Protein 3RAY (pdb70)

Structure (mmCIF, N/CA/C/O backbone):
data_3RAY
#
_entry.id   3RAY
#
_cell.length_a   31.154
_cell.length_b   55.156
_cell.length_c   106.283
_cell.angle_alpha   90.00
_cell.angle_beta   90.00
_cell.angle_gamma   90.00
#
_symmetry.space_group_name_H-M   'P 21 21 21'
#
loop_
_entity.id
_entity.type
_entity.pdbx_description
1 polymer 'PR domain-containing protein 11'
2 non-polymer 'ZINC ION'
3 non-polymer 'CHLORIDE ION'
4 non-polymer 'SODIUM ION'
5 non-polymer 'UNKNOWN ATOM OR ION'
6 water water
#
loop_
_atom_site.group_PDB
_atom_site.id
_atom_site.type_symbol
_atom_site.label_atom_id
_atom_site.label_alt_id
_atom_site.label_comp_id
_atom_site.label_asym_id
_atom_site.label_entity_id
_atom_site.label_seq_id
_atom_site.pdbx_PDB_ins_code
_atom_site.Cartn_x
_atom_site.Cartn_y
_atom_site.Cartn_z
_atom_site.occupancy
_atom_site.B_iso_or_equiv
_atom_site.auth_seq_id
_atom_site.auth_comp_id
_atom_site.auth_asym_id
_atom_site.auth_atom_id
_atom_site.pdbx_PDB_model_num
ATOM 1 N N . ASP A 1 29 ? 22.165 17.012 3.946 1.00 72.17 28 ASP A N 1
ATOM 2 C CA . ASP A 1 29 ? 22.116 18.451 4.152 1.00 69.98 28 ASP A CA 1
ATOM 3 C C . ASP A 1 29 ? 22.617 19.200 2.919 1.00 74.66 28 ASP A C 1
ATOM 4 O O . ASP A 1 29 ? 23.603 18.868 2.313 1.00 74.55 28 ASP A O 1
ATOM 9 N N . PHE A 1 30 ? 21.889 20.227 2.557 1.00 72.36 29 PHE A N 1
ATOM 10 C CA . PHE A 1 30 ? 22.202 21.075 1.408 1.00 72.38 29 PHE A CA 1
ATOM 11 C C . PHE A 1 30 ? 22.469 22.502 1.853 1.00 70.81 29 PHE A C 1
ATOM 12 O O . PHE A 1 30 ? 21.741 23.023 2.696 1.00 69.20 29 PHE A O 1
ATOM 14 N N . TRP A 1 31 ? 23.521 23.130 1.305 1.00 64.74 30 TRP A N 1
ATOM 15 C CA . TRP A 1 31 ? 23.845 24.518 1.654 1.00 61.78 30 TRP A CA 1
ATOM 16 C C . TRP A 1 31 ? 22.954 25.468 0.873 1.00 65.17 30 TRP A C 1
ATOM 17 O O . TRP A 1 31 ? 22.565 25.149 -0.248 1.00 67.61 30 TRP A O 1
ATOM 28 N N . PHE A 1 32 ? 22.642 26.631 1.459 1.00 58.81 31 PHE A N 1
ATOM 29 C CA . PHE A 1 32 ? 21.789 27.637 0.834 1.00 58.79 31 PHE A CA 1
ATOM 30 C C . PHE A 1 32 ? 22.628 28.843 0.380 1.00 57.22 31 PHE A C 1
ATOM 31 O O . PHE A 1 32 ? 23.325 29.455 1.193 1.00 53.28 31 PHE A O 1
ATOM 39 N N . CYS A 1 33 ? 22.561 29.179 -0.925 1.00 52.33 32 CYS A N 1
ATOM 40 C CA . CYS A 1 33 ? 23.286 30.339 -1.416 1.00 50.68 32 CYS A CA 1
ATOM 41 C C . CYS A 1 33 ? 22.449 31.596 -1.138 1.00 55.21 32 CYS A C 1
ATOM 42 O O . CYS A 1 33 ? 21.374 31.745 -1.722 1.00 56.61 32 CYS A O 1
ATOM 45 N N . GLU A 1 34 ? 22.943 32.501 -0.260 1.00 50.46 33 GLU A N 1
ATOM 46 C CA . GLU A 1 34 ? 22.275 33.775 0.078 1.00 49.96 33 GLU A CA 1
ATOM 47 C C . GLU A 1 34 ? 22.059 34.646 -1.150 1.00 55.76 33 GLU A C 1
ATOM 48 O O . GLU A 1 34 ? 21.056 35.367 -1.229 1.00 55.63 33 GLU A O 1
ATOM 54 N N . SER A 1 35 ? 23.020 34.605 -2.087 1.00 53.48 34 SER A N 1
ATOM 55 C CA . SER A 1 35 ? 22.972 35.394 -3.317 1.00 56.02 34 SER A CA 1
ATOM 56 C C . SER A 1 35 ? 21.920 34.913 -4.298 1.00 60.17 34 SER A C 1
ATOM 57 O O . SER A 1 35 ? 21.220 35.738 -4.884 1.00 63.63 34 SER A O 1
ATOM 60 N N . CYS A 1 36 ? 21.779 33.598 -4.477 1.00 55.03 35 CYS A N 1
ATOM 61 C CA . CYS A 1 36 ? 20.787 33.073 -5.430 1.00 56.16 35 CYS A CA 1
ATOM 62 C C . CYS A 1 36 ? 19.444 32.752 -4.773 1.00 60.14 35 CYS A C 1
ATOM 63 O O . CYS A 1 36 ? 18.432 32.633 -5.469 1.00 59.28 35 CYS A O 1
ATOM 66 N N . GLN A 1 37 ? 19.434 32.620 -3.425 1.00 57.49 36 GLN A N 1
ATOM 67 C CA . GLN A 1 37 ? 18.260 32.218 -2.632 1.00 57.97 36 GLN A CA 1
ATOM 68 C C . GLN A 1 37 ? 17.771 30.817 -3.075 1.00 66.52 36 GLN A C 1
ATOM 69 O O . GLN A 1 37 ? 16.577 30.561 -3.231 1.00 68.51 36 GLN A O 1
ATOM 75 N N . GLU A 1 38 ? 18.746 29.931 -3.318 1.00 65.29 37 GLU A N 1
ATOM 76 C CA . GLU A 1 38 ? 18.579 28.544 -3.756 1.00 67.67 37 GLU A CA 1
ATOM 77 C C . GLU A 1 38 ? 19.502 27.632 -2.939 1.00 71.21 37 GLU A C 1
ATOM 78 O O . GLU A 1 38 ? 20.437 28.120 -2.307 1.00 67.69 37 GLU A O 1
ATOM 84 N N . TYR A 1 39 ? 19.262 26.308 -2.991 1.00 71.54 38 TYR A N 1
ATOM 85 C CA . TYR A 1 39 ? 20.087 25.288 -2.328 1.00 70.87 38 TYR A CA 1
ATOM 86 C C . TYR A 1 39 ? 21.004 24.617 -3.366 1.00 76.83 38 TYR A C 1
ATOM 87 O O . TYR A 1 39 ? 20.758 24.732 -4.576 1.00 79.34 38 TYR A O 1
ATOM 96 N N . PHE A 1 40 ? 22.050 23.913 -2.889 1.00 72.16 39 PHE A N 1
ATOM 97 C CA . PHE A 1 40 ? 23.014 23.184 -3.719 1.00 74.15 39 PHE A CA 1
ATOM 98 C C . PHE A 1 40 ? 23.639 21.989 -2.981 1.00 80.36 39 PHE A C 1
ATOM 99 O O . PHE A 1 40 ? 23.571 21.918 -1.746 1.00 77.45 39 PHE A O 1
ATOM 107 N N . VAL A 1 41 ? 24.239 21.048 -3.748 1.00 81.69 40 VAL A N 1
ATOM 108 C CA . VAL A 1 41 ? 24.883 19.837 -3.218 1.00 82.23 40 VAL A CA 1
ATOM 109 C C . VAL A 1 41 ? 26.085 20.193 -2.337 1.00 84.08 40 VAL A C 1
ATOM 110 O O . VAL A 1 41 ? 26.029 20.001 -1.117 1.00 80.88 40 VAL A O 1
ATOM 112 N N . ASP A 1 42 ? 27.147 20.755 -2.950 1.00 82.26 41 ASP A N 1
ATOM 113 C CA . ASP A 1 42 ? 28.352 21.199 -2.246 1.00 80.30 41 ASP A CA 1
ATOM 114 C C . ASP A 1 42 ? 29.022 22.401 -2.929 1.00 81.34 41 ASP A C 1
ATOM 115 O O . ASP A 1 42 ? 29.920 22.997 -2.340 1.00 79.40 41 ASP A O 1
ATOM 120 N N . GLU A 1 43 ? 28.587 22.758 -4.166 1.00 77.92 42 GLU A N 1
ATOM 121 C CA . GLU A 1 43 ? 29.102 23.909 -4.931 1.00 77.09 42 GLU A CA 1
ATOM 122 C C . GLU A 1 43 ? 27.975 24.585 -5.755 1.00 78.63 42 GLU A C 1
ATOM 123 O O . GLU A 1 43 ? 27.489 23.970 -6.714 1.00 81.43 42 GLU A O 1
ATOM 129 N N . CYS A 1 44 ? 27.564 25.844 -5.391 1.00 69.76 43 CYS A N 1
ATOM 130 C CA . CYS A 1 44 ? 26.540 26.628 -6.121 1.00 69.19 43 CYS A CA 1
ATOM 131 C C . CYS A 1 44 ? 26.988 26.761 -7.586 1.00 76.75 43 CYS A C 1
ATOM 132 O O . CYS A 1 44 ? 28.150 27.103 -7.821 1.00 76.82 43 CYS A O 1
ATOM 135 N N . PRO A 1 45 ? 26.116 26.484 -8.583 1.00 76.78 44 PRO A N 1
ATOM 136 C CA . PRO A 1 45 ? 26.559 26.584 -9.992 1.00 80.45 44 PRO A CA 1
ATOM 137 C C . PRO A 1 45 ? 26.879 28.005 -10.485 1.00 84.63 44 PRO A C 1
ATOM 138 O O . PRO A 1 45 ? 27.392 28.150 -11.597 1.00 87.31 44 PRO A O 1
ATOM 142 N N . ASN A 1 46 ? 26.619 29.043 -9.655 1.00 77.60 45 ASN A N 1
ATOM 143 C CA . ASN A 1 46 ? 26.874 30.440 -10.002 1.00 77.43 45 ASN A CA 1
ATOM 144 C C . ASN A 1 46 ? 27.832 31.161 -9.039 1.00 79.02 45 ASN A C 1
ATOM 145 O O . ASN A 1 46 ? 28.401 32.188 -9.423 1.00 80.04 45 ASN A O 1
ATOM 147 N N . HIS A 1 47 ? 27.993 30.655 -7.794 1.00 71.51 46 HIS A N 1
ATOM 148 C CA . HIS A 1 47 ? 28.864 31.294 -6.793 1.00 69.13 46 HIS A CA 1
ATOM 149 C C . HIS A 1 47 ? 29.984 30.425 -6.220 1.00 71.00 46 HIS A C 1
ATOM 150 O O . HIS A 1 47 ? 30.829 30.934 -5.476 1.00 68.61 46 HIS A O 1
ATOM 157 N N . GLY A 1 48 ? 29.994 29.147 -6.590 1.00 67.86 47 GLY A N 1
ATOM 158 C CA . GLY A 1 48 ? 30.997 28.191 -6.141 1.00 66.48 47 GLY A CA 1
ATOM 159 C C . GLY A 1 48 ? 30.703 27.574 -4.784 1.00 66.08 47 GLY A C 1
ATOM 160 O O . GLY A 1 48 ? 29.581 27.688 -4.276 1.00 64.72 47 GLY A O 1
ATOM 161 N N . PRO A 1 49 ? 31.714 26.918 -4.162 1.00 60.43 48 PRO A N 1
ATOM 162 C CA . PRO A 1 49 ? 31.482 26.256 -2.862 1.00 56.72 48 PRO A CA 1
ATOM 163 C C . PRO 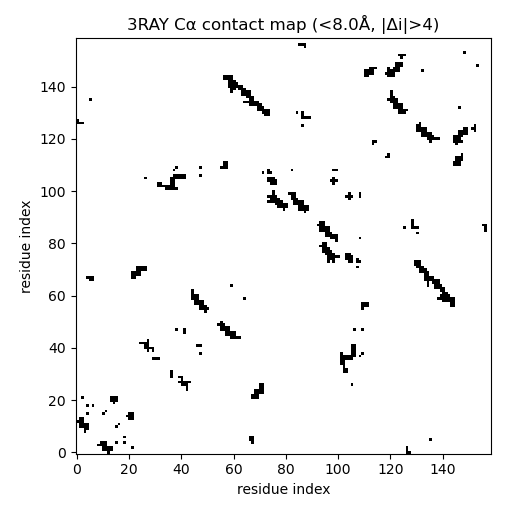A 1 49 ? 31.284 27.199 -1.667 1.00 52.41 48 PRO A C 1
ATOM 164 O O . PRO A 1 49 ? 31.657 28.362 -1.741 1.00 50.14 48 PRO A O 1
ATOM 168 N N . PRO A 1 50 ? 30.726 26.713 -0.543 1.00 47.43 49 PRO A N 1
ATOM 169 C CA . PRO A 1 50 ? 30.594 27.570 0.651 1.00 44.70 49 PRO A CA 1
ATOM 170 C C . PRO A 1 50 ? 31.966 28.073 1.159 1.00 46.29 49 PRO A C 1
ATOM 171 O O . PRO A 1 50 ? 32.982 27.389 0.988 1.00 45.64 49 PRO A O 1
ATOM 175 N N . VAL A 1 51 ? 32.015 29.288 1.726 1.00 41.25 50 VAL A N 1
ATOM 176 C CA . VAL A 1 51 ? 33.267 29.851 2.230 1.00 40.00 50 VAL A CA 1
ATOM 177 C C . VAL A 1 51 ? 33.156 29.800 3.753 1.00 38.66 50 VAL A C 1
ATOM 178 O O . VAL A 1 51 ? 32.238 30.386 4.304 1.00 35.91 50 VAL A O 1
ATOM 182 N N . PHE A 1 52 ? 34.085 29.088 4.422 1.00 34.41 51 PHE A N 1
ATOM 183 C CA . PHE A 1 52 ? 34.033 28.960 5.879 1.00 31.40 51 PHE A CA 1
ATOM 184 C C . PHE A 1 52 ? 35.144 29.774 6.528 1.00 37.23 51 PHE A C 1
ATOM 185 O O . PHE A 1 52 ? 36.283 29.770 6.044 1.00 39.84 51 PHE A O 1
ATOM 193 N N . VAL A 1 53 ? 34.826 30.447 7.620 1.00 30.57 52 VAL A N 1
ATOM 194 C CA . VAL A 1 53 ? 35.817 31.203 8.380 1.00 32.73 52 VAL A CA 1
ATOM 195 C C . VAL A 1 53 ? 36.175 30.365 9.589 1.00 33.66 52 VAL A C 1
ATOM 196 O O . VAL A 1 53 ? 35.287 29.990 10.343 1.00 32.69 52 VAL A O 1
ATOM 200 N N . SER A 1 54 ? 37.460 30.132 9.802 1.00 31.44 53 SER A N 1
ATOM 201 C CA . SER A 1 54 ? 37.915 29.347 10.935 1.00 31.99 53 SER A CA 1
ATOM 202 C C . SER A 1 54 ? 37.892 30.115 12.269 1.00 32.75 53 SER A C 1
ATOM 203 O O . SER A 1 54 ? 38.298 31.303 12.341 1.00 29.97 53 SER A O 1
ATOM 206 N N . ASP A 1 55 ? 37.553 29.387 13.365 1.00 29.91 54 ASP A N 1
ATOM 207 C CA . ASP A 1 55 ? 37.735 29.949 14.694 1.00 27.96 54 ASP A CA 1
ATOM 208 C C . ASP A 1 55 ? 39.260 30.040 14.928 1.00 32.07 54 ASP A C 1
ATOM 209 O O . ASP A 1 55 ? 40.045 29.248 14.374 1.00 33.67 54 ASP A O 1
ATOM 214 N N . THR A 1 56 ? 39.664 30.963 15.795 1.00 29.21 55 THR A N 1
ATOM 215 C CA . THR A 1 56 ? 41.055 31.025 16.226 1.00 29.03 55 THR A CA 1
ATOM 216 C C . THR A 1 56 ? 41.261 29.811 17.116 1.00 35.70 55 THR A C 1
ATOM 217 O O . THR A 1 56 ? 40.403 29.541 17.976 1.00 35.33 55 THR A O 1
ATOM 221 N N . PRO A 1 57 ? 42.355 29.031 16.896 1.00 35.06 56 PRO A N 1
ATOM 222 C CA . PRO A 1 57 ? 42.574 27.836 17.726 1.00 36.00 56 PRO A CA 1
ATOM 223 C C . PRO A 1 57 ? 42.931 28.193 19.161 1.00 41.37 56 PRO A C 1
ATOM 224 O O . PRO A 1 57 ? 43.784 29.036 19.399 1.00 40.81 56 PRO A O 1
ATOM 228 N N . VAL A 1 58 ? 42.164 27.647 20.102 1.00 42.36 57 VAL A N 1
ATOM 229 C CA . VAL A 1 58 ? 42.377 27.858 21.539 1.00 44.64 57 VAL A CA 1
ATOM 230 C C . VAL A 1 58 ? 42.111 26.497 22.205 1.00 51.05 57 VAL A C 1
ATOM 231 O O . VAL A 1 58 ? 41.051 25.919 21.963 1.00 49.15 57 VAL A O 1
ATOM 235 N N . PRO A 1 59 ? 43.030 25.974 23.044 1.00 51.90 58 PRO A N 1
ATOM 236 C CA . PRO A 1 59 ? 42.765 24.667 23.689 1.00 53.15 58 PRO A CA 1
ATOM 237 C C . PRO A 1 59 ? 41.563 24.721 24.637 1.00 57.29 58 PRO A C 1
ATOM 238 O O . PRO A 1 59 ? 41.395 25.711 25.344 1.00 56.60 58 PRO A O 1
ATOM 242 N N . VAL A 1 60 ? 40.721 23.680 24.625 1.00 55.23 59 VAL A N 1
ATOM 243 C CA . VAL A 1 60 ? 39.531 23.549 25.494 1.00 56.09 59 VAL A CA 1
ATOM 244 C C . VAL A 1 60 ? 39.947 23.461 26.986 1.00 61.91 59 VAL A C 1
ATOM 245 O O . VAL A 1 60 ? 41.025 22.940 27.299 1.00 62.24 59 VAL A O 1
ATOM 249 N N . GLY A 1 61 ? 39.107 24.019 27.862 1.00 58.44 60 GLY A N 1
ATOM 250 C CA . GLY A 1 61 ? 39.279 23.999 29.309 1.00 60.85 60 GLY A CA 1
ATOM 251 C C . GLY A 1 61 ? 39.998 25.181 29.923 1.00 65.88 60 GLY A C 1
ATOM 252 O O . GLY A 1 61 ? 40.021 25.321 31.154 1.00 67.97 60 GLY A O 1
ATOM 253 N N . ILE A 1 62 ? 40.605 26.030 29.088 1.00 60.83 61 ILE A N 1
ATOM 254 C CA . ILE A 1 62 ? 41.360 27.179 29.588 1.00 61.69 61 ILE A CA 1
ATOM 255 C C . ILE A 1 62 ? 40.420 28.369 29.927 1.00 62.09 61 ILE A C 1
ATOM 256 O O . ILE A 1 62 ? 39.335 28.455 29.336 1.00 58.25 61 ILE A O 1
ATOM 261 N N . PRO A 1 63 ? 40.788 29.274 30.881 1.00 59.35 62 PRO A N 1
ATOM 262 C CA . PRO A 1 63 ? 39.894 30.405 31.199 1.00 58.26 62 PRO A CA 1
ATOM 263 C C . PRO A 1 63 ? 39.651 31.313 29.993 1.00 59.29 62 PRO A C 1
ATOM 264 O O . PRO A 1 63 ? 40.564 31.510 29.177 1.00 57.55 62 PRO A O 1
ATOM 268 N N . ASP A 1 64 ? 38.401 31.836 29.867 1.00 53.51 63 ASP A N 1
ATOM 269 C CA . ASP A 1 64 ? 37.974 32.744 28.793 1.00 51.27 63 ASP A CA 1
ATOM 270 C C . ASP A 1 64 ? 38.189 32.127 27.390 1.00 48.76 63 ASP A C 1
ATOM 271 O O . ASP A 1 64 ? 38.346 32.867 26.410 1.00 47.43 63 ASP A O 1
ATOM 276 N N . ARG A 1 65 ? 38.179 30.774 27.298 1.00 42.43 64 ARG A N 1
ATOM 277 C CA . ARG A 1 65 ? 38.401 30.053 26.042 1.00 40.31 64 ARG A CA 1
ATOM 278 C C . ARG A 1 65 ? 37.473 30.554 24.906 1.00 39.44 64 ARG A C 1
ATOM 279 O O . ARG A 1 65 ? 37.930 30.832 23.789 1.00 37.08 64 ARG A O 1
ATOM 287 N N . ALA A 1 66 ? 36.192 30.685 25.218 1.00 35.13 65 ALA A N 1
ATOM 288 C CA . ALA A 1 66 ? 35.167 31.054 24.225 1.00 34.31 65 ALA A CA 1
ATOM 289 C C . ALA A 1 66 ? 35.485 32.365 23.509 1.00 34.49 65 ALA A C 1
ATOM 290 O O . ALA A 1 66 ? 35.467 32.400 22.279 1.00 29.33 65 ALA A O 1
ATOM 292 N N . ALA A 1 67 ? 35.761 33.430 24.280 1.00 33.15 66 ALA A N 1
ATOM 293 C CA . ALA A 1 67 ? 36.036 34.751 23.696 1.00 34.62 66 ALA A CA 1
ATOM 294 C C . ALA A 1 67 ? 37.304 34.744 22.826 1.00 35.21 66 ALA A C 1
ATOM 295 O O . ALA A 1 67 ? 37.338 35.383 21.774 1.00 33.05 66 ALA A O 1
ATOM 297 N N . LEU A 1 68 ? 38.323 33.988 23.240 1.00 33.02 67 LEU A N 1
ATOM 298 C CA . LEU A 1 68 ? 39.594 33.905 22.513 1.00 33.89 67 LEU A CA 1
ATOM 299 C C . LEU A 1 68 ? 39.471 33.194 21.167 1.00 33.22 67 LEU A C 1
ATOM 300 O O . LEU A 1 68 ? 40.319 33.393 20.296 1.00 34.55 67 LEU A O 1
ATOM 305 N N . THR A 1 69 ? 38.419 32.366 20.988 1.00 29.53 68 THR A N 1
ATOM 306 C CA . THR A 1 69 ? 38.242 31.641 19.712 1.00 28.81 68 THR A CA 1
ATOM 307 C C . THR A 1 69 ? 37.760 32.580 18.587 1.00 31.35 68 THR A C 1
ATOM 308 O O . THR A 1 69 ? 37.652 32.134 17.448 1.00 29.59 68 THR A O 1
ATOM 312 N N . ILE A 1 70 ? 37.439 33.840 18.913 1.00 27.14 69 ILE A N 1
ATOM 313 C CA . ILE A 1 70 ? 36.877 34.792 17.929 1.00 27.23 69 ILE A CA 1
ATOM 314 C C . ILE A 1 70 ? 37.789 34.840 16.697 1.00 30.82 69 ILE A C 1
ATOM 315 O O . ILE A 1 70 ? 39.010 34.990 16.835 1.00 32.24 69 ILE A O 1
ATOM 320 N N . PRO A 1 71 ? 37.245 34.715 15.477 1.00 28.45 70 PRO A N 1
ATOM 321 C CA . PRO A 1 71 ? 38.120 34.797 14.300 1.00 29.89 70 PRO A CA 1
ATOM 322 C C . PRO A 1 71 ? 38.758 36.172 14.145 1.00 35.05 70 PRO A C 1
ATOM 323 O O . PRO A 1 71 ? 38.236 37.166 14.639 1.00 32.22 70 PRO A O 1
ATOM 327 N N . GLN A 1 72 ? 39.911 36.221 13.468 1.00 35.35 71 GLN A N 1
ATOM 328 C CA . GLN A 1 72 ? 40.571 37.480 13.182 1.00 35.84 71 GLN A CA 1
ATOM 329 C C . GLN A 1 72 ? 39.576 38.272 12.288 1.00 40.45 71 GLN A C 1
ATOM 330 O O . GLN A 1 72 ? 38.865 37.678 11.475 1.00 38.19 71 GLN A O 1
ATOM 336 N N . GLY A 1 73 ? 39.443 39.570 12.511 1.00 41.03 72 GLY A N 1
ATOM 337 C CA . GLY A 1 73 ? 38.438 40.310 11.741 1.00 39.73 72 GLY A CA 1
ATOM 338 C C . GLY A 1 73 ? 37.147 40.518 12.503 1.00 40.29 72 GLY A C 1
ATOM 339 O O . GLY A 1 73 ? 36.188 41.124 11.981 1.00 40.76 72 GLY A O 1
ATOM 340 N N A MET A 1 74 ? 37.063 39.938 13.713 0.50 34.67 73 MET A N 1
ATOM 341 N N B MET A 1 74 ? 37.104 40.016 13.742 0.50 33.75 73 MET A N 1
ATOM 342 C CA A MET A 1 74 ? 35.893 40.076 14.595 0.50 32.62 73 MET A CA 1
ATOM 343 C CA B MET A 1 74 ? 35.947 40.187 14.624 0.50 31.28 73 MET A CA 1
ATOM 344 C C A MET A 1 74 ? 36.422 40.405 16.005 0.50 35.27 73 MET A C 1
ATOM 345 C C B MET A 1 74 ? 36.455 40.481 16.015 0.50 34.69 73 MET A C 1
ATOM 346 O O A MET A 1 74 ? 37.579 40.099 16.309 0.50 34.03 73 MET A O 1
ATOM 347 O O B MET A 1 74 ? 37.624 40.228 16.319 0.50 33.50 73 MET A O 1
ATOM 356 N N . GLU A 1 75 ? 35.585 41.009 16.864 1.00 32.55 74 GLU A N 1
ATOM 357 C CA . GLU A 1 75 ? 35.964 41.354 18.216 1.00 33.01 74 GLU A CA 1
ATOM 358 C C . GLU A 1 75 ? 34.841 41.071 19.177 1.00 33.98 74 GLU A C 1
ATOM 359 O O . GLU A 1 75 ? 33.697 41.444 18.896 1.00 32.65 74 GLU A O 1
ATOM 365 N N . VAL A 1 76 ? 35.183 40.454 20.327 1.00 29.09 75 VAL A N 1
ATOM 366 C CA . VAL A 1 76 ? 34.223 40.236 21.407 1.00 28.83 75 VAL A CA 1
ATOM 367 C C . VAL A 1 76 ? 34.424 41.431 22.339 1.00 34.44 75 VAL A C 1
ATOM 368 O O . VAL A 1 76 ? 35.490 41.590 22.927 1.00 37.34 75 VAL A O 1
ATOM 372 N N . VAL A 1 77 ? 33.399 42.246 22.470 1.00 32.40 76 VAL A N 1
ATOM 373 C CA . VAL A 1 77 ? 33.402 43.459 23.292 1.00 34.09 76 VAL A CA 1
ATOM 374 C C . VAL A 1 77 ? 32.641 43.181 24.589 1.00 37.54 76 VAL A C 1
ATOM 375 O O . VAL A 1 77 ? 31.424 43.030 24.575 1.00 36.94 76 VAL A O 1
ATOM 379 N N . LYS A 1 78 ? 33.372 43.068 25.686 1.00 37.59 77 LYS A N 1
ATOM 380 C CA . LYS A 1 78 ? 32.793 42.831 27.011 1.00 38.83 77 LYS A CA 1
ATOM 381 C C . LYS A 1 78 ? 32.653 44.164 27.737 1.00 41.56 77 LYS A C 1
ATOM 382 O O . LYS A 1 78 ? 33.592 44.941 27.735 1.00 41.88 77 LYS A O 1
ATOM 388 N N . ASP A 1 79 ? 31.510 44.409 28.376 1.00 39.46 78 ASP A N 1
ATOM 389 C CA . ASP A 1 79 ? 31.354 45.667 29.103 1.00 41.58 78 ASP A CA 1
ATOM 390 C C . ASP A 1 79 ? 31.532 45.482 30.621 1.00 43.69 78 ASP A C 1
ATOM 391 O O . ASP A 1 79 ? 31.600 44.357 31.112 1.00 43.01 78 ASP A O 1
ATOM 396 N N . THR A 1 80 ? 31.558 46.569 31.342 1.00 41.61 79 THR A N 1
ATOM 397 C CA . THR A 1 80 ? 31.691 46.602 32.812 1.00 43.39 79 THR A CA 1
ATOM 398 C C . THR A 1 80 ? 30.529 45.940 33.594 1.00 51.33 79 THR A C 1
ATOM 399 O O . THR A 1 80 ? 30.680 45.666 34.788 1.00 53.83 79 THR A O 1
ATOM 403 N N A SER A 1 81 ? 29.383 45.715 32.931 0.50 47.95 80 SER A N 1
ATOM 404 N N B SER A 1 81 ? 29.380 45.712 32.937 0.50 48.85 80 SER A N 1
ATOM 405 C CA A SER A 1 81 ? 28.213 45.077 33.543 0.50 48.54 80 SER A CA 1
ATOM 406 C CA B SER A 1 81 ? 28.226 45.071 33.575 0.50 49.95 80 SER A CA 1
ATOM 407 C C A SER A 1 81 ? 28.227 43.545 33.349 0.50 51.58 80 SER A C 1
ATOM 408 C C B SER A 1 81 ? 28.269 43.536 33.415 0.50 52.35 80 SER A C 1
ATOM 409 O O A SER A 1 81 ? 27.326 42.860 33.836 0.50 50.67 80 SER A O 1
ATOM 410 O O B SER A 1 81 ? 27.424 42.843 33.984 0.50 51.74 80 SER A O 1
ATOM 415 N N . GLY A 1 82 ? 29.259 43.038 32.665 1.00 47.59 81 GLY A N 1
ATOM 416 C CA . GLY A 1 82 ? 29.463 41.611 32.403 1.00 46.83 81 GLY A CA 1
ATOM 417 C C . GLY A 1 82 ? 28.913 41.102 31.087 1.00 51.26 81 GLY A C 1
ATOM 418 O O . GLY A 1 82 ? 29.169 39.953 30.708 1.00 51.08 81 GLY A O 1
ATOM 419 N N . GLU A 1 83 ? 28.151 41.938 30.384 1.00 47.06 82 GLU A N 1
ATOM 420 C CA . GLU A 1 83 ? 27.522 41.612 29.101 1.00 43.49 82 GLU A CA 1
ATOM 421 C C . GLU A 1 83 ? 28.524 41.719 27.952 1.00 43.40 82 GLU A C 1
ATOM 422 O O . GLU A 1 83 ? 29.477 42.491 28.032 1.00 44.09 82 GLU A O 1
ATOM 428 N N . SER A 1 84 ? 28.315 40.930 26.891 1.00 37.82 83 SER A N 1
ATOM 429 C CA . SER A 1 84 ? 29.187 40.928 25.727 1.00 35.58 83 SER A CA 1
ATOM 430 C C . SER A 1 84 ? 28.396 41.150 24.435 1.00 36.56 83 SER A C 1
ATOM 431 O O . SER A 1 84 ? 27.203 40.878 24.361 1.00 39.03 83 SER A O 1
ATOM 434 N N . ASP A 1 85 ? 29.087 41.624 23.411 1.00 33.05 84 ASP A N 1
ATOM 435 C CA . ASP A 1 85 ? 28.553 41.867 22.080 1.00 32.43 84 ASP A CA 1
ATOM 436 C C . ASP A 1 85 ? 29.720 41.584 21.138 1.00 32.21 84 ASP A C 1
ATOM 437 O O . ASP A 1 85 ? 30.858 41.466 21.587 1.00 34.16 84 ASP A O 1
ATOM 442 N N . VAL A 1 86 ? 29.418 41.317 19.871 1.00 30.07 85 VAL A N 1
ATOM 443 C CA . VAL A 1 86 ? 30.439 40.928 18.908 1.00 27.91 85 VAL A CA 1
ATOM 444 C C . VAL A 1 86 ? 30.316 41.836 17.695 1.00 31.90 85 VAL A C 1
ATOM 445 O O . VAL A 1 86 ? 29.209 42.039 17.197 1.00 29.08 85 VAL A O 1
ATOM 449 N N . ARG A 1 87 ? 31.456 42.319 17.175 1.00 30.68 86 ARG A N 1
ATOM 450 C CA . ARG A 1 87 ? 31.422 43.171 15.994 1.00 31.26 86 ARG A CA 1
ATOM 451 C C . ARG A 1 87 ? 32.434 42.770 14.964 1.00 34.49 86 ARG A C 1
ATOM 452 O O . ARG A 1 87 ? 33.441 42.146 15.303 1.00 32.05 86 ARG A O 1
ATOM 460 N N . CYS A 1 88 ? 32.169 43.167 13.709 1.00 30.38 87 CYS A N 1
ATOM 461 C CA . CYS A 1 88 ? 33.123 43.043 12.608 1.00 32.30 87 CYS A CA 1
ATOM 462 C C . CYS A 1 88 ? 34.162 44.157 12.798 1.00 37.66 87 CYS A C 1
ATOM 463 O O . CYS A 1 88 ? 33.798 45.291 13.136 1.00 38.00 87 CYS A O 1
ATOM 466 N N . VAL A 1 89 ? 35.435 43.866 12.544 1.00 36.82 88 VAL A N 1
ATOM 467 C CA . VAL A 1 89 ? 36.483 44.895 12.599 1.00 39.53 88 VAL A CA 1
ATOM 468 C C . VAL A 1 89 ? 37.385 44.729 11.359 1.00 43.78 88 VAL A C 1
ATOM 469 O O . VAL A 1 89 ? 37.470 43.632 10.779 1.00 43.11 88 VAL A O 1
ATOM 473 N N . ASN A 1 90 ? 38.023 45.812 10.945 1.00 42.27 89 ASN A N 1
ATOM 474 C CA . ASN A 1 90 ? 39.047 45.826 9.902 1.00 44.57 89 ASN A CA 1
ATOM 475 C C . ASN A 1 90 ? 38.583 45.747 8.453 1.00 48.76 89 ASN A C 1
ATOM 476 O O . ASN A 1 90 ? 38.940 46.630 7.669 1.00 48.24 89 ASN A O 1
ATOM 481 N N . GLU A 1 91 ? 37.906 44.643 8.061 1.00 44.46 90 GLU A N 1
ATOM 482 C CA . GLU A 1 91 ? 37.454 44.446 6.676 1.00 45.77 90 GLU A CA 1
ATOM 483 C C . GLU A 1 91 ? 36.025 43.948 6.623 1.00 46.58 90 GLU A C 1
ATOM 484 O O . GLU A 1 91 ? 35.564 43.289 7.567 1.00 44.14 90 GLU A O 1
ATOM 490 N N . VAL A 1 92 ? 35.346 44.187 5.483 1.00 42.79 91 VAL A N 1
ATOM 491 C CA . VAL A 1 92 ? 33.980 43.692 5.275 1.00 41.79 91 VAL A CA 1
ATOM 492 C C . VAL A 1 92 ? 33.927 42.148 5.319 1.00 41.34 91 VAL A C 1
ATOM 493 O O . VAL A 1 92 ? 34.787 41.490 4.736 1.00 38.77 91 VAL A O 1
ATOM 497 N N . ILE A 1 93 ? 32.896 41.591 5.991 1.00 37.20 92 ILE A N 1
ATOM 498 C CA . ILE A 1 93 ? 32.632 40.158 5.972 1.00 34.40 92 ILE A CA 1
ATOM 499 C C . ILE A 1 93 ? 31.653 39.988 4.793 1.00 37.98 92 ILE A C 1
ATOM 500 O O . ILE A 1 93 ? 30.53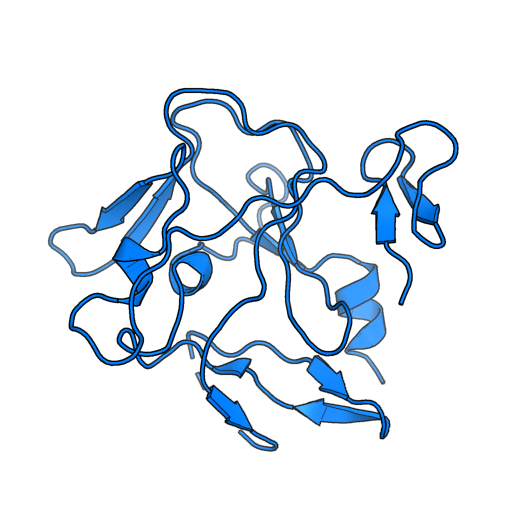4 40.506 4.866 1.00 36.02 92 ILE A O 1
ATOM 505 N N . PRO A 1 94 ? 32.042 39.305 3.690 1.00 36.61 93 PRO A N 1
ATOM 506 C CA . PRO A 1 94 ? 31.116 39.193 2.562 1.00 36.92 93 PRO A CA 1
ATOM 507 C C . PRO A 1 94 ? 29.923 38.308 2.870 1.00 39.44 93 PRO A C 1
ATOM 508 O O . PRO A 1 94 ? 30.006 37.326 3.642 1.00 34.84 93 PRO A O 1
ATOM 512 N N . LYS A 1 95 ? 28.786 38.702 2.286 1.00 38.86 94 LYS A N 1
ATOM 513 C CA . LYS A 1 95 ? 27.541 37.952 2.338 1.00 38.76 94 LYS A CA 1
ATOM 514 C C . LYS A 1 95 ? 27.876 36.493 1.915 1.00 41.11 94 LYS A C 1
ATOM 515 O O . LYS A 1 95 ? 28.606 36.271 0.939 1.00 40.44 94 LYS A O 1
ATOM 521 N N . GLY A 1 96 ? 27.365 35.541 2.673 1.00 36.44 95 GLY A N 1
ATOM 522 C CA . GLY A 1 96 ? 27.571 34.133 2.385 1.00 34.80 95 GLY A CA 1
ATOM 523 C C . GLY A 1 96 ? 28.643 33.482 3.216 1.00 34.47 95 GLY A C 1
ATOM 524 O O . GLY A 1 96 ? 28.685 32.259 3.261 1.00 33.47 95 GLY A O 1
ATOM 525 N N . HIS A 1 97 ? 29.508 34.276 3.899 1.00 32.14 96 HIS A N 1
ATOM 526 C CA . HIS A 1 97 ? 30.566 33.683 4.737 1.00 31.44 96 HIS A CA 1
ATOM 527 C C . HIS A 1 97 ? 29.938 32.875 5.880 1.00 31.50 96 HIS A C 1
ATOM 528 O O . HIS A 1 97 ? 28.908 33.298 6.421 1.00 30.07 96 HIS A O 1
ATOM 535 N N . ILE A 1 98 ? 30.466 31.676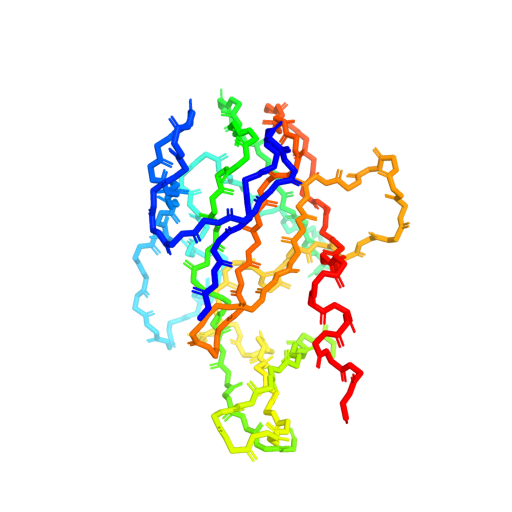 6.130 1.00 27.26 97 ILE A N 1
ATOM 536 C CA . ILE A 1 98 ? 29.913 30.765 7.132 1.00 26.37 97 ILE A CA 1
ATOM 537 C C . ILE A 1 98 ? 30.794 30.715 8.368 1.00 28.31 97 ILE A C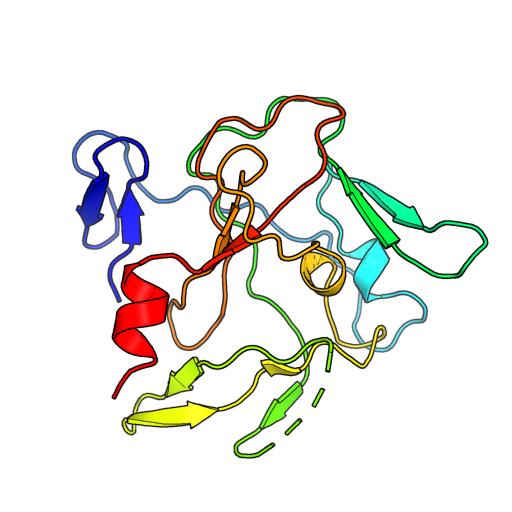 1
ATOM 538 O O . ILE A 1 98 ? 31.995 30.516 8.252 1.00 28.29 97 ILE A O 1
ATOM 543 N N . PHE A 1 99 ? 30.167 30.780 9.544 1.00 26.16 98 PHE A N 1
ATOM 544 C CA . PHE A 1 99 ? 30.883 30.725 10.820 1.00 26.88 98 PHE A CA 1
ATOM 545 C C . PHE A 1 99 ? 30.398 29.519 11.592 1.00 29.11 98 PHE A C 1
ATOM 546 O O . PHE A 1 99 ? 29.199 29.203 11.543 1.00 27.25 98 PHE A O 1
ATOM 554 N N . GLY A 1 100 ? 31.313 28.921 12.341 1.00 26.14 99 GLY A N 1
ATOM 555 C CA . GLY A 1 100 ? 30.978 27.779 13.169 1.00 27.09 99 GLY A CA 1
ATOM 556 C C . GLY A 1 100 ? 31.846 26.553 12.930 1.00 31.57 99 GLY A C 1
ATOM 557 O O . GLY A 1 100 ? 32.883 26.619 12.265 1.00 30.86 99 GLY A O 1
ATOM 558 N N . PRO A 1 101 ? 31.457 25.415 13.524 1.00 27.23 100 PRO A N 1
ATOM 559 C CA . PRO A 1 101 ? 30.186 25.172 14.232 1.00 25.24 100 PRO A CA 1
ATOM 560 C C . PRO A 1 101 ? 30.151 25.763 15.636 1.00 29.42 100 PRO A C 1
ATOM 561 O O . PRO A 1 101 ? 31.206 26.071 16.231 1.00 28.88 100 PRO A O 1
ATOM 565 N N . TYR A 1 102 ? 28.934 25.982 16.129 1.00 26.07 101 TYR A N 1
ATOM 566 C CA . TYR A 1 102 ? 28.695 26.426 17.493 1.00 25.77 101 TYR A CA 1
ATOM 567 C C . TYR A 1 102 ? 29.177 25.287 18.428 1.00 30.43 101 TYR A C 1
ATOM 568 O O . TYR A 1 102 ? 28.837 24.112 18.219 1.00 31.51 101 TYR A O 1
ATOM 577 N N . GLU A 1 103 ? 29.991 25.631 19.427 1.00 26.28 102 GLU A N 1
ATOM 578 C CA . GLU A 1 103 ? 30.559 24.613 20.315 1.00 27.37 102 GLU A CA 1
ATOM 579 C C . GLU A 1 103 ? 29.956 24.652 21.704 1.00 32.30 102 GLU A C 1
ATOM 580 O O . GLU A 1 103 ? 29.512 25.690 22.178 1.00 31.36 102 GLU A O 1
ATOM 586 N N . GLY A 1 104 ? 29.980 23.520 22.361 1.00 32.83 103 GLY A N 1
ATOM 587 C CA . GLY A 1 104 ? 29.484 23.459 23.730 1.00 34.30 103 GLY A CA 1
ATOM 588 C C . GLY A 1 104 ? 29.161 22.048 24.118 1.00 36.45 103 GLY A C 1
ATOM 589 O O . GLY A 1 104 ? 29.674 21.097 23.507 1.00 36.74 103 GLY A O 1
ATOM 590 N N . GLN A 1 105 ? 28.261 21.907 25.093 1.00 32.40 104 GLN A N 1
ATOM 591 C CA . GLN A 1 105 ? 27.810 20.595 25.549 1.00 34.05 104 GLN A CA 1
ATOM 592 C C . GLN A 1 105 ? 26.631 20.127 24.685 1.00 41.03 104 GLN A C 1
ATOM 593 O O . GLN A 1 105 ? 25.724 20.925 24.406 1.00 39.47 104 GLN A O 1
ATOM 599 N N . ILE A 1 106 ? 26.632 18.831 24.259 1.00 41.40 105 ILE A N 1
ATOM 600 C CA . ILE A 1 106 ? 25.516 18.268 23.466 1.00 43.16 105 ILE A CA 1
ATOM 601 C C . ILE A 1 106 ? 24.793 17.294 24.346 1.00 46.40 105 ILE A C 1
ATOM 602 O O . ILE A 1 106 ? 25.445 16.427 24.909 1.00 45.70 105 ILE A O 1
ATOM 607 N N . SER A 1 107 ? 23.455 17.395 24.432 1.00 46.16 106 SER A N 1
ATOM 608 C CA . SER A 1 107 ? 22.649 16.498 25.264 1.00 48.80 106 SER A CA 1
ATOM 609 C C . SER A 1 107 ? 21.220 16.309 24.746 1.00 54.64 106 SER A C 1
ATOM 610 O O . SER A 1 107 ? 20.737 17.129 23.981 1.00 49.36 106 SER A O 1
ATOM 613 N N . THR A 1 108 ? 20.538 15.226 25.181 1.00 56.32 107 THR A N 1
ATOM 614 C CA . THR A 1 108 ? 19.146 14.985 24.773 1.00 59.59 107 THR A CA 1
ATOM 615 C C . THR A 1 108 ? 18.167 15.939 25.494 1.00 68.98 107 THR A C 1
ATOM 616 O O . THR A 1 108 ? 17.103 16.246 24.944 1.00 70.32 107 THR A O 1
ATOM 620 N N . GLN A 1 109 ? 18.514 16.383 26.723 1.00 68.15 108 GLN A N 1
ATOM 621 C CA . GLN A 1 109 ? 17.667 17.261 27.544 1.00 69.63 108 GLN A CA 1
ATOM 622 C C . GLN A 1 109 ? 18.391 18.518 28.016 1.00 73.17 108 GLN A C 1
ATOM 623 O O . GLN A 1 109 ? 19.033 19.200 27.22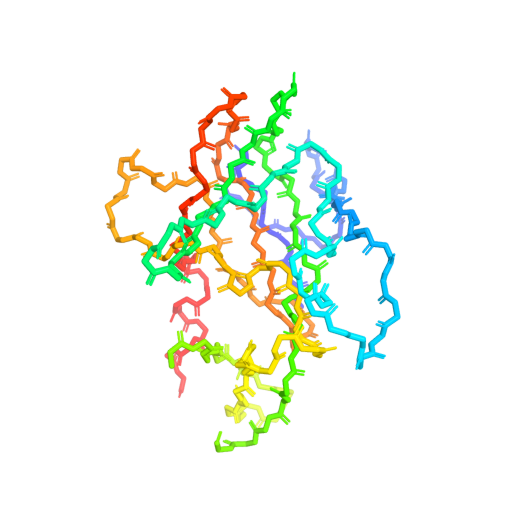3 1.00 71.93 108 GLN A O 1
ATOM 625 N N . PHE A 1 115 ? 19.819 29.880 28.458 1.00 61.58 114 PHE A N 1
ATOM 626 C CA . PHE A 1 115 ? 20.251 31.161 27.898 1.00 59.58 114 PHE A CA 1
ATOM 627 C C . PHE A 1 115 ? 21.158 31.011 26.656 1.00 57.13 114 PHE A C 1
ATOM 628 O O . PHE A 1 115 ? 21.290 31.971 25.894 1.00 56.41 114 PHE A O 1
ATOM 636 N N . PHE A 1 116 ? 21.820 29.846 26.479 1.00 49.14 115 PHE A N 1
ATOM 637 C CA . PHE A 1 116 ? 22.761 29.595 25.364 1.00 45.15 115 PHE A CA 1
ATOM 638 C C . PHE A 1 116 ? 22.509 28.206 24.726 1.00 49.08 115 PHE A C 1
ATOM 639 O O . PHE A 1 116 ? 23.465 27.545 24.303 1.00 48.65 115 PHE A O 1
ATOM 647 N N . SER A 1 117 ? 21.226 27.777 24.657 1.00 47.82 116 SER A N 1
ATOM 648 C CA . SER A 1 117 ? 20.826 26.461 24.137 1.00 48.03 116 SER A CA 1
ATOM 649 C C . SER A 1 117 ? 20.238 26.515 22.704 1.00 50.05 116 SER A C 1
ATOM 650 O O . SER A 1 117 ? 19.306 27.278 22.451 1.00 50.41 116 SER A O 1
ATOM 653 N N . TRP A 1 118 ? 20.820 25.729 21.772 1.00 40.98 117 TRP A N 1
ATOM 654 C CA . TRP A 1 118 ? 20.397 25.651 20.373 1.00 37.24 117 TRP A CA 1
ATOM 655 C C . TRP A 1 118 ? 19.948 24.255 20.079 1.00 42.03 117 TRP A C 1
ATOM 656 O O . TRP A 1 118 ? 20.639 23.295 20.426 1.00 41.62 117 TRP A O 1
ATOM 667 N N . LEU A 1 119 ? 18.788 24.123 19.443 1.00 38.93 118 LEU A N 1
ATOM 668 C CA . LEU A 1 119 ? 18.263 22.813 19.122 1.00 40.73 118 LEU A CA 1
ATOM 669 C C . LEU A 1 119 ? 18.822 22.291 17.811 1.00 40.80 118 LEU A C 1
ATOM 670 O O . LEU A 1 119 ? 19.013 23.039 16.855 1.00 36.09 118 LEU A O 1
ATOM 675 N N . ILE A 1 120 ? 19.042 20.989 17.754 1.00 39.03 119 ILE A N 1
ATOM 676 C CA . ILE A 1 120 ? 19.371 20.318 16.506 1.00 38.37 119 ILE A CA 1
ATOM 677 C C . ILE A 1 120 ? 18.388 19.121 16.355 1.00 43.16 119 ILE A C 1
ATOM 678 O O . ILE A 1 120 ? 17.877 18.614 17.353 1.00 43.44 119 ILE A O 1
ATOM 683 N N . VAL A 1 121 ? 18.091 18.716 15.126 1.00 40.66 120 VAL A N 1
ATOM 684 C CA . VAL A 1 121 ? 17.263 17.529 14.907 1.00 44.26 120 VAL A CA 1
ATOM 685 C C . VAL A 1 121 ? 18.270 16.451 14.493 1.00 51.97 120 VAL A C 1
ATOM 686 O O . VAL A 1 121 ? 18.908 16.595 13.447 1.00 48.96 120 VAL A O 1
ATOM 690 N N . ASP A 1 122 ? 18.443 15.391 15.317 1.00 53.39 121 ASP A N 1
ATOM 691 C CA . ASP A 1 122 ? 19.445 14.371 14.981 1.00 54.89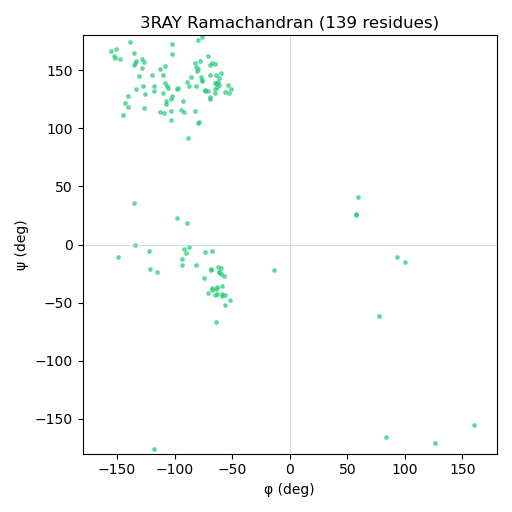 121 ASP A CA 1
ATOM 692 C C . ASP A 1 122 ? 19.027 13.408 13.859 1.00 61.69 121 ASP A C 1
ATOM 693 O O . ASP A 1 122 ? 17.918 13.520 13.330 1.00 59.75 121 ASP A O 1
ATOM 698 N N . LYS A 1 123 ? 19.936 12.469 13.500 1.00 63.06 122 LYS A N 1
ATOM 699 C CA . LYS A 1 123 ? 19.763 11.422 12.482 1.00 66.29 122 LYS A CA 1
ATOM 700 C C . LYS A 1 123 ? 18.562 10.523 12.761 1.00 73.64 122 LYS A C 1
ATOM 701 O O . LYS A 1 123 ? 17.993 9.957 11.822 1.00 76.34 122 LYS A O 1
ATOM 703 N N . ASN A 1 124 ? 18.180 10.384 14.047 1.00 70.24 123 ASN A N 1
ATOM 704 C CA . ASN A 1 124 ? 17.052 9.548 14.467 1.00 72.78 123 ASN A CA 1
ATOM 705 C C . ASN A 1 124 ? 15.769 10.378 14.691 1.00 75.52 123 ASN A C 1
ATOM 706 O O . ASN A 1 124 ? 14.873 9.939 15.417 1.00 76.14 123 ASN A O 1
ATOM 708 N N . ASN A 1 125 ? 15.687 11.584 14.053 1.00 69.25 124 ASN A N 1
ATOM 709 C CA . ASN A 1 125 ? 14.547 12.518 14.116 1.00 67.94 124 ASN A CA 1
ATOM 710 C C . ASN A 1 125 ? 14.176 12.978 15.548 1.00 68.56 124 ASN A C 1
ATOM 711 O O . ASN A 1 125 ? 13.029 13.354 15.808 1.00 69.39 124 ASN A O 1
ATOM 716 N N . ARG A 1 126 ? 15.155 12.955 16.462 1.00 60.80 125 ARG A N 1
ATOM 717 C CA . ARG A 1 126 ? 14.983 13.348 17.859 1.00 59.96 125 ARG A CA 1
ATOM 718 C C . ARG A 1 126 ? 15.777 14.626 18.155 1.00 58.64 125 ARG A C 1
ATOM 719 O O . ARG A 1 126 ? 16.818 14.852 17.539 1.00 55.79 125 ARG A O 1
ATOM 721 N N . TYR A 1 127 ? 15.301 15.437 19.113 1.00 55.10 126 TYR A N 1
ATOM 722 C CA . TYR A 1 127 ? 15.963 16.686 19.497 1.00 53.43 126 TYR A CA 1
ATOM 723 C C . TYR A 1 127 ? 17.188 16.448 20.344 1.00 54.28 126 TYR A C 1
ATOM 724 O O . TYR A 1 127 ? 17.199 15.586 21.233 1.00 54.19 126 TYR A O 1
ATOM 733 N N . LYS A 1 128 ? 18.211 17.249 20.091 1.00 48.02 127 LYS A N 1
ATOM 734 C CA . LYS A 1 128 ? 19.412 17.348 20.897 1.00 46.95 127 LYS A CA 1
ATOM 735 C C . LYS A 1 128 ? 19.619 18.836 21.102 1.00 47.22 127 LYS A C 1
ATOM 736 O O . LYS A 1 128 ? 19.260 19.646 20.226 1.00 44.79 127 LYS A O 1
ATOM 742 N N A SER A 1 129 ? 20.173 19.214 22.257 0.50 42.92 128 SER A N 1
ATOM 743 N N B SER A 1 129 ? 20.184 19.208 22.253 0.50 42.83 128 SER A N 1
ATOM 744 C CA A SER A 1 129 ? 20.435 20.615 22.586 0.50 41.03 128 SER A CA 1
ATOM 745 C CA B SER A 1 129 ? 20.449 20.602 22.601 0.50 40.92 128 SER A CA 1
ATOM 746 C C A SER A 1 129 ? 21.950 20.843 22.683 0.50 42.07 128 SER A C 1
ATOM 747 C C B SER A 1 129 ? 21.963 20.831 22.673 0.50 42.00 128 SER A C 1
ATOM 748 O O A SER A 1 129 ? 22.641 20.028 23.295 0.50 42.16 128 SER A O 1
ATOM 749 O O B SER A 1 129 ? 22.664 20.012 23.265 0.50 42.05 128 SER A O 1
ATOM 754 N N . ILE A 1 130 ? 22.463 21.922 22.067 1.00 36.50 129 ILE A N 1
ATOM 755 C CA . ILE A 1 130 ? 23.896 22.309 22.103 1.00 36.22 129 ILE A CA 1
ATOM 756 C C . ILE A 1 130 ? 23.940 23.521 23.042 1.00 42.06 129 ILE A C 1
ATOM 757 O O . ILE A 1 130 ? 23.308 24.541 22.755 1.00 43.72 129 ILE A O 1
ATOM 762 N N . ASP A 1 131 ? 24.641 23.396 24.180 1.00 35.49 130 ASP A N 1
ATOM 763 C CA . ASP A 1 131 ? 24.643 24.419 25.220 1.00 34.35 130 ASP A CA 1
ATOM 764 C C . ASP A 1 131 ? 26.018 25.080 25.346 1.00 35.77 130 ASP A C 1
ATOM 765 O O . ASP A 1 131 ? 26.966 24.423 25.747 1.00 34.63 130 ASP A O 1
ATOM 770 N N . GLY A 1 132 ? 26.107 26.371 25.023 1.00 31.89 131 GLY A N 1
ATOM 771 C CA . GLY A 1 132 ? 27.363 27.126 25.127 1.00 31.00 131 GLY A CA 1
ATOM 772 C C . GLY A 1 132 ? 27.590 27.781 26.485 1.00 35.02 131 GLY A C 1
ATOM 773 O O . GLY A 1 132 ? 28.389 28.714 26.577 1.00 34.48 131 GLY A O 1
ATOM 774 N N . SER A 1 133 ? 26.878 27.342 27.557 1.00 33.12 132 SER A N 1
ATOM 775 C CA . SER A 1 133 ? 27.021 27.950 28.912 1.00 37.54 132 SER A CA 1
ATOM 776 C C . SER A 1 133 ? 28.455 27.967 29.491 1.00 43.90 132 SER A C 1
ATOM 777 O O . SER A 1 133 ? 28.888 28.967 30.071 1.00 44.83 132 SER A O 1
ATOM 780 N N . ASP A 1 134 ? 29.166 26.863 29.346 1.00 39.86 133 ASP A N 1
ATOM 781 C CA . ASP A 1 134 ? 30.522 26.767 29.903 1.00 39.27 133 ASP A CA 1
ATOM 782 C C . ASP A 1 134 ? 31.526 27.470 28.991 1.00 39.03 133 ASP A C 1
ATOM 783 O O . ASP A 1 134 ? 31.844 26.953 27.927 1.00 35.18 133 ASP A O 1
ATOM 788 N N . GLU A 1 135 ? 31.995 28.679 29.385 1.00 38.07 134 GLU A N 1
ATOM 789 C CA . GLU A 1 135 ? 32.931 29.492 28.589 1.00 38.44 134 GLU A CA 1
ATOM 790 C C . GLU A 1 135 ? 34.274 28.807 28.280 1.00 43.50 134 GLU A C 1
ATOM 791 O O . GLU A 1 135 ? 34.962 29.244 27.362 1.00 41.22 134 GLU A O 1
ATOM 797 N N . THR A 1 136 ? 34.659 27.761 29.057 1.00 40.51 135 THR A N 1
ATOM 798 C CA . THR A 1 136 ? 35.926 27.025 28.863 1.00 41.34 135 THR A CA 1
ATOM 799 C C . THR A 1 136 ? 35.813 25.982 27.743 1.00 46.00 135 THR A C 1
ATOM 800 O O . THR A 1 136 ? 36.847 25.518 27.224 1.00 45.12 135 THR A O 1
ATOM 804 N N . LYS A 1 137 ? 34.556 25.624 27.362 1.00 41.12 136 LYS A N 1
ATOM 805 C CA . LYS A 1 137 ? 3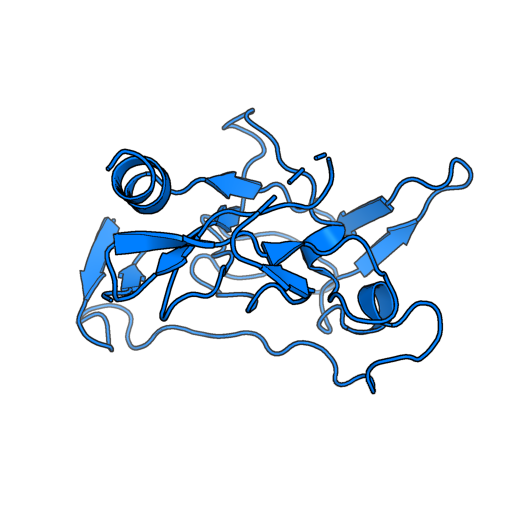4.281 24.618 26.331 1.00 39.61 136 LYS A CA 1
ATOM 806 C C . LYS A 1 137 ? 33.589 25.180 25.087 1.00 40.69 136 LYS A C 1
ATOM 807 O O . LYS A 1 137 ? 33.691 24.588 24.003 1.00 41.85 136 LYS A O 1
ATOM 813 N N . ALA A 1 138 ? 32.888 26.305 25.235 1.00 34.05 137 ALA A N 1
ATOM 814 C CA . ALA A 1 138 ? 32.146 26.934 24.129 1.00 31.07 137 ALA A CA 1
ATOM 815 C C . ALA A 1 138 ? 33.079 27.718 23.237 1.00 33.92 137 ALA A C 1
ATOM 816 O O . ALA A 1 138 ? 34.284 27.823 23.522 1.00 34.23 137 ALA A O 1
ATOM 818 N N . ASN A 1 139 ? 32.520 28.264 22.144 1.00 30.27 138 ASN A N 1
ATOM 819 C CA . ASN A 1 139 ? 33.292 29.145 21.289 1.00 30.68 138 ASN A CA 1
ATOM 820 C C . ASN A 1 139 ? 32.632 30.549 21.276 1.00 30.89 138 ASN A C 1
ATOM 821 O O . ASN A 1 139 ? 31.609 30.782 21.953 1.00 29.03 138 ASN A O 1
ATOM 826 N N . TRP A 1 140 ? 33.175 31.453 20.473 1.00 27.59 139 TRP A N 1
ATOM 827 C CA . TRP A 1 140 ? 32.756 32.857 20.470 1.00 27.01 139 TRP A CA 1
ATOM 828 C C . TRP A 1 140 ? 31.276 33.087 20.085 1.00 27.36 139 TRP A C 1
ATOM 829 O O . TRP A 1 140 ? 30.678 34.116 20.399 1.00 26.39 139 TRP A O 1
ATOM 840 N N . MET A 1 141 ? 30.714 32.141 19.355 1.00 26.05 140 MET A N 1
ATOM 841 C CA . MET A 1 141 ? 29.335 32.270 18.869 1.00 24.53 140 MET A CA 1
ATOM 842 C C . MET A 1 141 ? 28.319 32.354 20.019 1.00 27.08 140 MET A C 1
ATOM 843 O O . MET A 1 141 ? 27.228 32.938 19.835 1.00 25.68 140 MET A O 1
ATOM 848 N N . ARG A 1 142 ? 28.728 31.904 21.238 1.00 27.57 141 ARG A N 1
ATOM 849 C CA . ARG A 1 142 ? 27.843 32.054 22.389 1.00 29.25 141 ARG A CA 1
ATOM 850 C C . ARG A 1 142 ? 27.530 33.541 22.697 1.00 29.96 141 ARG A C 1
ATOM 851 O O . ARG A 1 142 ? 26.532 33.812 23.386 1.00 30.06 141 ARG A O 1
ATOM 859 N N . TYR A 1 143 ? 28.427 34.479 22.259 1.00 27.68 142 TYR A N 1
ATOM 860 C CA . TYR A 1 143 ? 28.262 35.896 22.592 1.00 29.38 142 TYR A CA 1
ATOM 861 C C . TYR A 1 143 ? 27.452 36.630 21.562 1.00 32.33 142 TYR A C 1
ATOM 862 O O . TYR A 1 143 ? 27.142 37.798 21.769 1.00 32.31 142 TYR A O 1
ATOM 871 N N . VAL A 1 144 ? 27.124 35.960 20.432 1.00 28.69 143 VAL A N 1
ATOM 872 C CA . VAL A 1 144 ? 26.382 36.634 19.372 1.00 27.90 1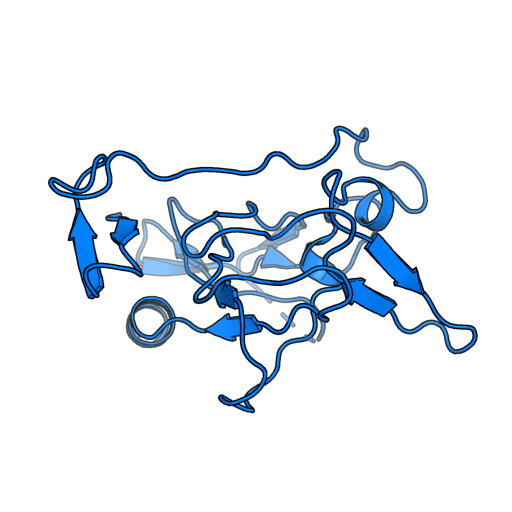43 VAL A CA 1
ATOM 873 C C . VAL A 1 144 ? 24.935 36.918 19.827 1.00 32.15 143 VAL A C 1
ATOM 874 O O . VAL A 1 144 ? 24.259 36.023 20.308 1.00 30.19 143 VAL A O 1
ATOM 878 N N . VAL A 1 145 ? 24.515 38.170 19.716 1.00 27.62 144 VAL A N 1
ATOM 879 C CA . VAL A 1 145 ? 23.164 38.602 20.133 1.00 29.16 144 VAL A CA 1
ATOM 880 C C . VAL A 1 145 ? 22.149 38.110 19.130 1.00 33.11 144 VAL A C 1
ATOM 881 O O . VAL A 1 145 ? 22.323 38.260 17.913 1.00 30.78 144 VAL A O 1
ATOM 885 N N . ILE A 1 146 ? 21.080 37.511 19.658 1.00 33.33 145 ILE A N 1
ATOM 886 C CA . ILE A 1 146 ? 19.996 36.978 18.849 1.00 35.34 145 ILE A CA 1
ATOM 887 C C . ILE A 1 146 ? 19.012 38.125 18.789 1.00 40.90 145 ILE A C 1
ATOM 888 O O . ILE A 1 146 ? 18.682 38.686 19.839 1.00 43.38 145 ILE A O 1
ATOM 893 N N . SER A 1 147 ? 18.663 38.561 17.573 1.00 34.92 146 SER A N 1
ATOM 894 C CA . SER A 1 147 ? 17.711 39.655 17.413 1.00 38.12 146 SER A CA 1
ATOM 895 C C . SER A 1 147 ? 16.642 39.366 16.353 1.00 43.31 146 SER A C 1
ATOM 896 O O . SER A 1 147 ? 16.958 38.956 15.237 1.00 42.49 146 SER A O 1
ATOM 899 N N . ARG A 1 148 ? 15.395 39.647 16.697 1.00 43.68 147 ARG A N 1
ATOM 900 C CA . ARG A 1 148 ? 14.245 39.476 15.802 1.00 44.72 147 ARG A CA 1
ATOM 901 C C . ARG A 1 148 ? 13.980 40.701 14.933 1.00 50.70 147 ARG A C 1
ATOM 902 O O . ARG A 1 148 ? 13.026 40.704 14.148 1.00 52.50 147 ARG A O 1
ATOM 910 N N . GLU A 1 149 ? 14.769 41.771 15.122 1.00 47.19 148 GLU A N 1
ATOM 911 C CA . GLU A 1 149 ? 14.627 42.988 14.333 1.00 49.38 148 GLU A CA 1
ATOM 912 C C . GLU A 1 149 ? 15.302 42.713 12.983 1.00 54.85 148 GLU A C 1
ATOM 913 O O . GLU A 1 149 ? 16.535 42.613 12.909 1.00 51.29 148 GLU A O 1
ATOM 915 N N . GLU A 1 150 ? 14.481 42.508 11.930 1.00 55.05 149 GLU A N 1
ATOM 916 C CA . GLU A 1 150 ? 14.955 42.167 10.582 1.00 56.21 149 GLU A CA 1
ATOM 917 C C . GLU A 1 150 ? 15.899 43.213 9.948 1.00 61.87 149 GLU A C 1
ATOM 918 O O . GLU A 1 150 ? 16.768 42.846 9.149 1.00 61.79 149 GLU A O 1
ATOM 920 N N . ARG A 1 151 ? 15.786 44.483 10.385 1.00 59.45 150 ARG A N 1
ATOM 921 C CA . ARG A 1 151 ? 16.616 45.610 9.940 1.00 60.50 150 ARG A CA 1
ATOM 922 C C . ARG A 1 151 ? 18.069 45.448 10.404 1.00 60.22 150 ARG A C 1
ATOM 923 O O . ARG A 1 151 ? 18.987 45.835 9.682 1.00 61.30 150 ARG A O 1
ATOM 926 N N . GLU A 1 152 ? 18.275 44.921 11.617 1.00 52.06 151 GLU A N 1
ATOM 927 C CA . GLU A 1 152 ? 19.623 44.743 12.140 1.00 48.44 151 GLU A CA 1
ATOM 928 C C . GLU A 1 152 ? 20.241 43.379 11.901 1.00 45.67 151 GLU A C 1
ATOM 929 O O . GLU A 1 152 ? 21.444 43.245 12.119 1.00 42.32 151 GLU A O 1
ATOM 935 N N . GLN A 1 153 ? 19.456 42.366 11.469 1.00 41.10 152 GLN A N 1
ATOM 936 C CA . GLN A 1 153 ? 20.043 41.032 11.258 1.00 38.51 152 GLN A CA 1
ATOM 937 C C . GLN A 1 153 ? 21.067 40.999 10.147 1.00 37.96 152 GLN A C 1
ATOM 938 O O . GLN A 1 153 ? 20.847 41.531 9.058 1.00 38.97 152 GLN A O 1
ATOM 944 N N . ASN A 1 154 ? 22.202 40.351 10.423 1.00 34.00 153 ASN A N 1
ATOM 945 C CA . ASN A 1 154 ? 23.210 40.180 9.398 1.00 33.01 153 ASN A CA 1
ATOM 946 C C . ASN A 1 154 ? 23.722 38.738 9.392 1.00 33.98 153 ASN A C 1
ATOM 947 O O . ASN A 1 154 ? 24.544 38.380 8.550 1.00 32.77 153 ASN A O 1
ATOM 952 N N . LEU A 1 155 ? 23.188 37.888 10.307 1.00 30.11 154 LEU A N 1
ATOM 953 C CA . LEU A 1 155 ? 23.525 36.462 10.368 1.00 28.97 154 LEU A CA 1
ATOM 954 C C . LEU A 1 155 ? 22.272 35.641 10.449 1.00 32.84 154 LEU A C 1
ATOM 955 O O . LEU A 1 155 ? 21.282 36.066 11.063 1.00 35.01 154 LEU A O 1
ATOM 960 N N . LEU A 1 156 ? 22.304 34.467 9.820 1.00 29.27 155 LEU A N 1
ATOM 961 C CA . LEU A 1 156 ? 21.165 33.528 9.884 1.00 29.01 155 LEU A CA 1
ATOM 962 C C . LEU A 1 156 ? 21.719 32.194 10.373 1.00 31.45 155 LEU A C 1
ATOM 963 O O . LEU A 1 156 ? 22.704 31.705 9.833 1.00 30.01 155 LEU A O 1
ATOM 968 N N . ALA A 1 157 ? 21.092 31.622 11.392 1.00 29.82 156 ALA A N 1
ATOM 969 C CA . ALA A 1 157 ? 21.521 30.336 11.990 1.00 28.72 156 ALA A CA 1
ATOM 970 C C . ALA A 1 157 ? 20.842 29.179 11.267 1.00 32.69 156 ALA A C 1
ATOM 971 O O . ALA A 1 157 ? 19.656 29.262 10.930 1.00 32.14 156 ALA A O 1
ATOM 973 N N . PHE A 1 158 ? 21.591 28.099 11.036 1.00 28.44 157 PHE A N 1
ATOM 974 C CA . PHE A 1 158 ? 21.037 26.915 10.405 1.00 30.49 157 PHE A CA 1
ATOM 975 C C . PHE A 1 158 ? 21.797 25.706 10.906 1.00 32.45 157 PHE A C 1
ATOM 976 O O . PHE A 1 158 ? 22.877 25.849 11.518 1.00 30.80 157 PHE A O 1
ATOM 984 N N . GLN A 1 159 ? 21.247 24.538 10.609 1.00 31.20 158 GLN A N 1
ATOM 985 C CA . GLN A 1 159 ? 21.867 23.277 10.992 1.00 31.23 158 GLN A CA 1
ATOM 986 C C . GLN A 1 159 ? 22.462 22.620 9.758 1.00 36.96 158 GLN A C 1
ATOM 987 O O . GLN A 1 159 ? 21.814 22.578 8.702 1.00 36.19 158 GLN A O 1
ATOM 993 N N . HIS A 1 160 ? 23.672 22.096 9.910 1.00 34.25 159 HIS A N 1
ATOM 994 C CA . HIS A 1 160 ? 24.384 21.307 8.907 1.00 36.90 159 HIS A CA 1
ATOM 995 C C . HIS A 1 160 ? 25.167 20.206 9.611 1.00 39.17 159 HIS A C 1
ATOM 996 O O . HIS A 1 160 ? 25.954 20.482 10.514 1.00 37.25 159 HIS A O 1
ATOM 1003 N N . SER A 1 161 ? 24.890 18.926 9.251 1.00 41.47 160 SER A N 1
ATOM 1004 C CA . SER A 1 161 ? 25.573 17.780 9.860 1.00 43.12 160 SER A CA 1
ATOM 1005 C C . SER A 1 161 ? 25.520 17.804 11.388 1.00 44.06 160 SER A C 1
ATOM 1006 O O . SER A 1 161 ? 26.552 17.650 12.076 1.00 45.39 160 SER A O 1
ATOM 1009 N N A GLU A 1 162 ? 24.293 17.991 11.927 0.50 37.48 161 GLU A N 1
ATOM 1010 N N B GLU A 1 162 ? 24.295 18.006 11.913 0.50 37.96 161 GLU A N 1
ATOM 1011 C CA A GLU A 1 162 ? 23.989 18.017 13.362 0.50 36.28 161 GLU A CA 1
ATOM 1012 C CA B GLU A 1 162 ? 23.968 18.012 13.337 0.50 37.00 161 GLU A CA 1
ATOM 1013 C C A GLU A 1 162 ? 24.728 19.094 14.154 0.50 37.52 161 GLU A C 1
ATOM 1014 C C B GLU A 1 162 ? 24.730 19.074 14.144 0.50 37.89 161 GLU A C 1
ATOM 1015 O O A GLU A 1 162 ? 24.960 18.951 15.356 0.50 35.71 161 GLU A O 1
ATOM 1016 O O B GLU A 1 162 ? 24.979 18.907 15.339 0.50 36.18 161 GLU A O 1
ATOM 1027 N N . ARG A 1 163 ? 25.100 20.173 13.481 1.00 33.83 162 ARG A N 1
ATOM 1028 C CA . ARG A 1 163 ? 25.796 21.283 14.135 1.00 30.81 162 ARG A CA 1
ATOM 1029 C C . ARG A 1 163 ? 25.146 22.570 13.693 1.00 32.31 162 ARG A C 1
ATOM 1030 O O . ARG A 1 163 ? 24.549 22.603 12.611 1.00 31.25 162 ARG A O 1
ATOM 1038 N N . ILE A 1 164 ? 25.303 23.629 14.503 1.00 28.27 163 ILE A N 1
ATOM 1039 C CA . ILE A 1 164 ? 24.753 24.956 14.186 1.00 26.55 163 ILE A CA 1
ATOM 1040 C C . ILE A 1 164 ? 25.858 25.805 13.584 1.00 29.75 163 ILE A C 1
ATOM 1041 O O . ILE A 1 164 ? 26.963 25.931 14.151 1.00 26.28 163 ILE A O 1
ATOM 1046 N N . TYR A 1 165 ? 25.514 26.478 12.492 1.00 26.61 164 TYR A N 1
ATOM 1047 C CA . TYR A 1 165 ? 26.403 27.450 11.855 1.00 26.31 164 TYR A CA 1
ATOM 1048 C C . TYR A 1 165 ? 25.629 28.756 11.665 1.00 29.37 164 TYR A C 1
ATOM 1049 O O . TYR A 1 165 ? 24.378 28.757 11.635 1.00 28.34 164 TYR A O 1
ATOM 1058 N N . PHE A 1 166 ? 26.360 29.859 11.494 1.00 25.42 165 PHE A N 1
ATOM 1059 C CA . PHE A 1 166 ? 25.749 31.150 11.182 1.00 25.01 165 PHE A CA 1
ATOM 1060 C C . PHE A 1 166 ? 26.316 31.583 9.845 1.00 29.43 165 PHE A C 1
ATOM 1061 O O . PHE A 1 166 ? 27.525 31.544 9.659 1.00 30.38 165 PHE A O 1
ATOM 1069 N N A ARG A 1 167 ? 25.458 32.010 8.929 0.50 27.54 166 ARG A N 1
ATOM 1070 N N B ARG A 1 167 ? 25.463 32.026 8.941 0.50 27.27 166 ARG A N 1
ATOM 1071 C CA A ARG A 1 167 ? 25.895 32.534 7.628 0.50 28.64 166 ARG A CA 1
ATOM 1072 C CA B ARG A 1 167 ? 25.906 32.544 7.644 0.50 28.20 166 ARG A CA 1
ATOM 1073 C C A ARG A 1 167 ? 25.572 34.012 7.534 0.50 32.29 166 ARG A C 1
ATOM 1074 C C B ARG A 1 167 ? 25.583 34.020 7.552 0.50 32.03 166 ARG A C 1
ATOM 1075 O O A ARG A 1 167 ? 24.490 34.428 7.967 0.50 30.10 166 ARG A O 1
ATOM 1076 O O B ARG A 1 167 ? 24.507 34.440 7.997 0.50 29.74 166 ARG A O 1
ATOM 1091 N N . ALA A 1 168 ? 26.501 34.815 6.980 1.00 29.35 167 ALA A N 1
ATOM 1092 C CA . ALA A 1 168 ? 26.254 36.249 6.801 1.00 29.47 167 ALA A CA 1
ATOM 1093 C C . ALA A 1 168 ? 25.185 36.399 5.696 1.00 34.12 167 ALA A C 1
ATOM 1094 O O . ALA A 1 168 ? 25.355 35.899 4.568 1.00 35.29 167 ALA A O 1
ATOM 1096 N N . CYS A 1 169 ? 24.059 37.056 6.027 1.00 33.29 168 CYS A N 1
ATOM 1097 C CA . CYS A 1 169 ? 22.983 37.212 5.037 1.00 36.23 168 CYS A CA 1
ATOM 1098 C C . CYS A 1 169 ? 23.091 38.513 4.226 1.00 42.76 168 CYS A C 1
ATOM 1099 O O . CYS A 1 169 ? 22.362 38.751 3.243 1.00 43.55 168 CYS A O 1
ATOM 1102 N N . ARG A 1 170 ? 24.082 39.325 4.593 1.00 39.47 169 ARG A N 1
ATOM 1103 C CA . ARG A 1 170 ? 24.441 40.547 3.890 1.00 41.59 169 ARG A CA 1
ATOM 1104 C C . ARG A 1 170 ? 25.907 40.821 4.197 1.00 43.54 169 ARG A C 1
ATOM 1105 O O . ARG A 1 170 ? 26.482 40.186 5.108 1.00 39.11 169 ARG A O 1
ATOM 1113 N N . ASP A 1 171 ? 26.535 41.741 3.439 1.00 42.72 170 ASP A N 1
ATOM 1114 C CA . ASP A 1 171 ? 27.909 42.118 3.776 1.00 42.65 170 ASP A CA 1
ATOM 1115 C C . ASP A 1 171 ? 27.841 42.808 5.157 1.00 42.34 170 ASP A C 1
ATOM 1116 O O . ASP A 1 171 ? 26.877 43.530 5.442 1.00 43.97 170 ASP A O 1
ATOM 1121 N N . ILE A 1 172 ? 28.810 42.513 6.020 1.00 37.27 171 ILE A N 1
ATOM 1122 C CA . ILE A 1 172 ? 28.935 43.084 7.365 1.00 34.93 171 ILE A CA 1
ATOM 1123 C C . ILE A 1 172 ? 30.142 44.011 7.323 1.00 39.72 171 ILE A C 1
ATOM 1124 O O . ILE A 1 172 ? 31.264 43.540 7.151 1.00 39.03 171 ILE A O 1
ATOM 1129 N N . ARG A 1 173 ? 29.915 45.317 7.470 1.00 37.57 172 ARG A N 1
ATOM 1130 C CA . ARG A 1 173 ? 31.000 46.300 7.388 1.00 39.23 172 ARG A CA 1
ATOM 1131 C C . ARG A 1 173 ? 31.780 46.456 8.700 1.00 40.09 172 ARG A C 1
ATOM 1132 O O . ARG A 1 173 ? 31.199 46.211 9.762 1.00 37.72 172 ARG A O 1
ATOM 1138 N N . PRO A 1 174 ? 33.056 46.917 8.687 1.00 40.62 173 PRO A N 1
ATOM 1139 C CA . PRO A 1 174 ? 33.760 47.159 9.965 1.00 40.02 173 PRO A CA 1
ATOM 1140 C C . PRO A 1 174 ? 32.961 48.073 10.904 1.00 41.78 173 PRO A C 1
ATOM 1141 O O . PRO A 1 174 ? 32.355 49.073 10.469 1.00 43.13 173 PRO A O 1
ATOM 1145 N N . GLY A 1 175 ? 32.954 47.690 12.174 1.00 37.42 174 GLY A N 1
ATOM 1146 C CA . GLY A 1 175 ? 32.243 48.350 13.260 1.00 38.61 174 GLY A CA 1
ATOM 1147 C C . GLY A 1 175 ? 30.805 47.909 13.488 1.00 42.10 174 GLY A C 1
ATOM 1148 O O . GLY A 1 175 ? 30.232 48.234 14.533 1.00 43.22 174 GLY A O 1
ATOM 1149 N N A GLU A 1 176 ? 30.222 47.155 12.539 0.50 36.91 175 GLU A N 1
ATOM 1150 N N B GLU A 1 176 ? 30.211 47.166 12.530 0.50 37.20 175 GLU A N 1
ATOM 1151 C CA A GLU A 1 176 ? 28.843 46.664 12.615 0.50 35.10 175 GLU A CA 1
ATOM 1152 C CA B GLU A 1 176 ? 28.826 46.694 12.636 0.50 35.54 175 GLU A CA 1
ATOM 1153 C C A GLU A 1 176 ? 28.715 45.522 13.636 0.50 36.05 175 GLU A C 1
ATOM 1154 C C B GLU A 1 176 ? 28.706 45.534 13.629 0.50 36.33 175 GLU A C 1
ATOM 1155 O O A GLU A 1 176 ? 29.553 44.618 13.656 0.50 33.50 175 GLU A O 1
ATOM 1156 O O B GLU A 1 176 ? 29.549 44.634 13.636 0.50 33.86 175 GLU A O 1
ATOM 1167 N N . TRP A 1 177 ? 27.671 45.572 14.489 1.00 33.67 176 TRP A N 1
ATOM 1168 C CA . TRP A 1 177 ? 27.488 44.515 15.488 1.00 32.32 176 TRP A CA 1
ATOM 1169 C C . TRP A 1 177 ? 26.804 43.323 14.850 1.00 32.78 176 TRP A C 1
ATOM 1170 O O . TRP A 1 177 ? 25.915 43.495 14.004 1.00 32.74 176 TRP A O 1
ATOM 1181 N N . LEU A 1 178 ? 27.237 42.116 15.240 1.00 29.10 177 LEU A N 1
ATOM 1182 C CA . LEU A 1 178 ? 26.659 40.891 14.717 1.00 27.36 177 LEU A CA 1
ATOM 1183 C C . LEU A 1 178 ? 25.256 40.672 15.326 1.00 30.98 177 LEU A C 1
ATOM 1184 O O . LEU A 1 178 ? 25.099 40.770 16.534 1.00 31.41 177 LEU A O 1
ATOM 1189 N N . ARG A 1 179 ? 24.258 40.337 14.482 1.00 27.56 178 ARG A N 1
ATOM 1190 C CA . ARG A 1 179 ? 22.901 40.077 14.948 1.00 28.21 178 ARG A CA 1
ATOM 1191 C C . ARG A 1 179 ? 22.340 38.910 14.182 1.00 29.89 178 ARG A C 1
ATOM 1192 O O . ARG A 1 179 ? 22.233 38.938 12.933 1.00 30.07 178 ARG A O 1
ATOM 1200 N N . VAL A 1 180 ? 22.022 37.872 14.929 1.00 27.97 179 VAL A N 1
ATOM 1201 C CA . VAL A 1 180 ? 21.600 36.600 14.334 1.00 26.80 179 VAL A CA 1
ATOM 1202 C C . VAL A 1 180 ? 20.119 36.301 14.551 1.00 32.38 179 VAL A C 1
ATOM 1203 O O . VAL A 1 180 ? 19.553 36.608 15.601 1.00 31.24 179 VAL A O 1
ATOM 1207 N N . TRP A 1 181 ? 19.511 35.652 13.550 1.00 31.60 180 TRP A N 1
ATOM 1208 C CA . TRP A 1 181 ? 18.142 35.122 13.696 1.00 31.99 180 TRP A CA 1
ATOM 1209 C C . TRP A 1 181 ? 18.153 33.757 13.039 1.00 33.40 180 TRP A C 1
ATOM 1210 O O . TRP A 1 181 ? 19.172 33.344 12.483 1.00 33.92 180 TRP A O 1
ATOM 1221 N N . TYR A 1 182 ? 17.047 33.029 13.157 1.00 31.28 181 TYR A N 1
ATOM 1222 C CA . TYR A 1 182 ? 16.976 31.693 12.603 1.00 30.86 181 TYR A CA 1
ATOM 1223 C C . TYR A 1 182 ? 16.662 31.757 11.122 1.00 34.05 181 TYR A C 1
ATOM 1224 O O . TYR A 1 182 ? 15.768 32.514 10.706 1.00 35.12 181 TYR A O 1
ATOM 1233 N N . SER A 1 183 ? 17.373 30.935 10.316 1.00 30.90 182 SER A N 1
ATOM 1234 C CA . SER A 1 183 ? 17.016 30.829 8.899 1.00 32.48 182 SER A CA 1
ATOM 1235 C C . SER A 1 183 ? 15.623 30.142 8.775 1.00 37.19 182 SER A C 1
ATOM 1236 O O . SER A 1 183 ? 15.189 29.405 9.684 1.00 35.68 182 SER A O 1
ATOM 1239 N N . GLU A 1 184 ? 14.919 30.391 7.666 1.00 37.58 183 GLU A N 1
ATOM 1240 C CA . GLU A 1 184 ? 13.599 29.803 7.428 1.00 39.19 183 GLU A CA 1
ATOM 1241 C C . GLU A 1 184 ? 13.668 28.257 7.440 1.00 41.96 183 GLU A C 1
ATOM 1242 O O . GLU A 1 184 ? 12.830 27.607 8.070 1.00 39.91 183 GLU A O 1
ATOM 1248 N N . ASP A 1 185 ? 14.689 27.681 6.765 1.00 41.05 184 ASP A N 1
ATOM 1249 C CA . ASP A 1 185 ? 14.863 26.226 6.694 1.00 42.56 184 ASP A CA 1
ATOM 1250 C C . ASP A 1 185 ? 15.014 25.638 8.097 1.00 42.85 184 ASP A C 1
ATOM 1251 O O . ASP A 1 185 ? 14.424 24.597 8.401 1.00 43.31 184 ASP A O 1
ATOM 1256 N N . TYR A 1 186 ? 15.800 26.319 8.950 1.00 35.58 185 TYR A N 1
ATOM 1257 C CA . TYR A 1 186 ? 16.060 25.865 10.316 1.00 33.78 185 TYR A CA 1
ATOM 1258 C C . TYR A 1 186 ? 14.766 25.875 11.149 1.00 37.48 185 TYR A C 1
ATOM 1259 O O . TYR A 1 186 ? 14.465 24.912 11.844 1.00 37.84 185 TYR A O 1
ATOM 1268 N N . MET A 1 187 ? 13.971 26.943 11.026 1.00 34.10 186 MET A N 1
ATOM 1269 C CA . MET A 1 187 ? 12.684 27.018 11.731 1.00 35.53 186 MET A CA 1
ATOM 1270 C C . MET A 1 187 ? 11.720 25.944 11.235 1.00 43.32 186 MET A C 1
ATOM 1271 O O . MET A 1 187 ? 11.030 25.347 12.049 1.00 44.26 186 MET A O 1
ATOM 1276 N N . LYS A 1 188 ? 11.720 25.660 9.921 1.00 42.64 187 LYS A N 1
ATOM 1277 C CA . LYS A 1 188 ? 10.865 24.611 9.325 1.00 46.35 187 LYS A CA 1
ATOM 1278 C C . LYS A 1 188 ? 11.327 23.221 9.798 1.00 52.33 187 LYS A C 1
ATOM 1279 O O . LYS A 1 188 ? 10.490 22.383 10.125 1.00 55.88 187 LYS A O 1
ATOM 1282 N N . ARG A 1 189 ? 12.650 23.011 9.902 1.00 47.47 188 ARG A N 1
ATOM 1283 C CA . ARG A 1 189 ? 13.258 21.765 10.384 1.00 47.92 188 ARG A CA 1
ATOM 1284 C C . ARG A 1 189 ? 12.881 21.478 11.845 1.00 52.32 188 ARG A C 1
ATOM 1285 O O . ARG A 1 189 ? 12.554 20.326 12.186 1.00 52.28 188 ARG A O 1
ATOM 1293 N N . LEU A 1 190 ? 12.907 22.521 12.700 1.00 45.77 189 LEU A N 1
ATOM 1294 C CA . LEU A 1 190 ? 12.586 22.354 14.113 1.00 46.36 189 LEU A CA 1
ATOM 1295 C C . LEU A 1 190 ? 11.135 22.019 14.404 1.00 59.13 189 LEU A C 1
ATOM 1296 O O . LEU A 1 190 ? 10.848 21.418 15.439 1.00 61.23 189 LEU A O 1
ATOM 1301 N N . HIS A 1 191 ? 10.241 22.350 13.473 1.00 59.75 190 HIS A N 1
ATOM 1302 C CA . HIS A 1 191 ? 8.838 21.961 13.567 1.00 64.43 190 HIS A CA 1
ATOM 1303 C C . HIS A 1 191 ? 8.690 20.569 12.916 1.00 74.59 190 HIS A C 1
ATOM 1304 O O . HIS A 1 191 ? 8.531 20.450 11.695 1.00 75.74 190 HIS A O 1
ATOM 1311 N N . SER A 1 192 ? 8.821 19.515 13.753 1.00 73.72 191 SER A N 1
ATOM 1312 C CA . SER A 1 192 ? 8.743 18.106 13.359 1.00 104.53 191 SER A CA 1
ATOM 1313 C C . SER A 1 192 ? 8.178 17.247 14.490 1.00 133.28 191 SER A C 1
ATOM 1314 O O . SER A 1 192 ? 8.489 17.467 15.659 1.00 89.64 191 SER A O 1
#

GO terms:
  GO:0005737 cytoplasm (C, EXP)
  GO:0005515 protein binding (F, IPI)
  GO:0005634 nucleus (C, IDA)
  GO:0005829 cytosol (C, IDA)
  GO:2000271 positive regulation of fibroblast apoptotic process (P, IDA)
  GO:0030308 negative regulation of cell growth (P, IDA)
  GO:0043408 regulation of MAPK cascade (P, IMP)
  GO:0045892 negative regulation of DNA-templated transcription (P, IMP)
  GO:0045893 positive regulation of DNA-templated transcription (P, IMP)
  GO:0051726 regulation of cell cycle (P, IMP)

Secondary structure (DSSP, 8-state):
--EEETTTTEEESSSBTTTBS-EEEPPPP--TTSTTHHHHTPPTTEEEEE-TTS-EEEEE-SS-B-TTEEE----SEEE----EEEEE-TTS-EEEEE---TTTS-GGGGPEE---TTT--EEEEEETTEEEEEESS-B-TTPBPEEEE-HHHHHHH--

Radius of gyration: 15.4 Å; Cα contacts (8 Å, |Δi|>4): 386; chains: 1; bounding box: 34×39×44 Å

InterPro domains:
  IPR001214 SET domain [PF21549] (154-268)
  IPR001214 SET domain [PS50280] (149-260)
  IPR044405 PRDM11, PR/SET domain [cd19195] (143-269)
  IPR046341 SET domain superfamily [G3DSA:2.170.270.10] (106-269)
  IPR046341 SET domain superfamily [SSF82199] (167-263)
  IPR050331 Zinc finger PRDM4/PRDM1/PRDM14-like [PTHR16515] (143-386)

Solvent-accessible surface area: 8856 Å² total; per-residue (Å²): 100,60,20,42,14,12,58,54,109,107,125,24,95,89,110,10,136,76,110,24,66,23,80,102,37,95,37,52,127,19,98,94,49,65,112,74,20,0,16,87,1,28,3,174,20,12,67,28,42,138,74,157,101,47,122,28,29,0,71,0,34,117,137,65,16,60,85,27,41,9,2,17,48,4,61,27,112,72,38,112,114,238,63,74,15,69,0,16,21,105,87,126,49,102,61,18,2,48,0,60,71,66,42,110,0,0,0,3,25,20,9,54,76,15,184,48,84,119,69,22,0,0,35,0,15,9,22,78,46,87,0,31,1,10,0,31,88,79,0,127,62,42,43,85,0,34,0,52,65,4,115,56,4,58,76,84,27,147,105

Sequence (159 aa):
DFWFCESCQEYFVDECPNHGPPVFVSDTPVPVGIPDRAALTIPQGMMEVVKDTSSGESDVRCVNEVIPKGHIFGPYEGQISTQFFSWLIVDKNNRYKSSIDGSDETKANWMRYVVISREEREQNLLAFQHSEERIYFRRACRDIRPGEEWLRVWYSEDYMKRLHS

CATH classification: 2.170.270.10

Nearest PDB structures (foldseek):
  3ray-assembly1_A  TM=1.006E+00  e=7.562E-34  Homo sapiens
  3dal-assembly1_A  TM=8.861E-01  e=4.913E-13  Homo sapiens
  3dal-assembly1_B-2  TM=8.666E-01  e=4.913E-13  Homo sapiens
  3db5-assembly2_B  TM=8.089E-01  e=1.474E-10  Homo sapiens
  3db5-assembly1_A  TM=8.338E-01  e=2.700E-09  Homo sapiens

Foldseek 3Di:
DWDADLVVRHTDDAFDPVHTGQAEFFFQDDDFQDPQRAQNRHGDQKHWDADPVGAIFMAGADFKDAFRYKYDFWWADKAQPLQWDWFQDPVRGIIIGGQPPSRTTHPCSRYAEDPPPVQAQWEWADDNRTIMITGSHIGGHPRIHYYYHDPVRVVSVPD

Organism: Homo sapiens (NCBI:txid9606)

B-factor: mean 47.02, std 16.12, range [20.0, 133.28]